Protein AF-X1NDM7-F1 (afdb_monomer)

Sequence (74 aa):
MIDMSPELITVLMLGGLIVTVLSGYPLALPIGAIAVVVGYLAFGSSVAPIVYAQVFAILHNYVLLALPLFIFMG

Structure (mmCIF, N/CA/C/O backbone):
data_AF-X1NDM7-F1
#
_entry.id   AF-X1NDM7-F1
#
loop_
_atom_site.group_PDB
_atom_site.id
_atom_site.type_symbol
_atom_site.label_atom_id
_atom_site.label_alt_id
_atom_site.label_comp_id
_atom_site.label_asym_id
_atom_site.label_entity_id
_atom_site.label_seq_id
_atom_site.pdbx_PDB_ins_code
_atom_site.Cartn_x
_atom_site.Cartn_y
_atom_site.Cartn_z
_atom_site.occupancy
_atom_site.B_iso_or_equiv
_atom_site.auth_seq_id
_atom_site.auth_comp_id
_atom_site.auth_asym_id
_atom_site.auth_atom_id
_atom_site.pdbx_PDB_model_num
ATOM 1 N N . MET A 1 1 ? -11.800 3.628 14.613 1.00 63.00 1 MET A N 1
ATOM 2 C CA . MET A 1 1 ? -10.698 2.747 15.037 1.00 63.00 1 MET A CA 1
ATOM 3 C C . MET A 1 1 ? -11.362 1.499 15.572 1.00 63.00 1 MET A C 1
ATOM 5 O O . MET A 1 1 ? -12.196 1.635 16.459 1.00 63.00 1 MET A O 1
ATOM 9 N N . ILE A 1 2 ? -11.151 0.352 14.932 1.00 77.06 2 ILE A N 1
ATOM 10 C CA . ILE A 1 2 ? -11.701 -0.913 15.426 1.00 77.06 2 ILE A CA 1
ATOM 11 C C . ILE A 1 2 ? -10.625 -1.497 16.332 1.00 77.06 2 ILE A C 1
AT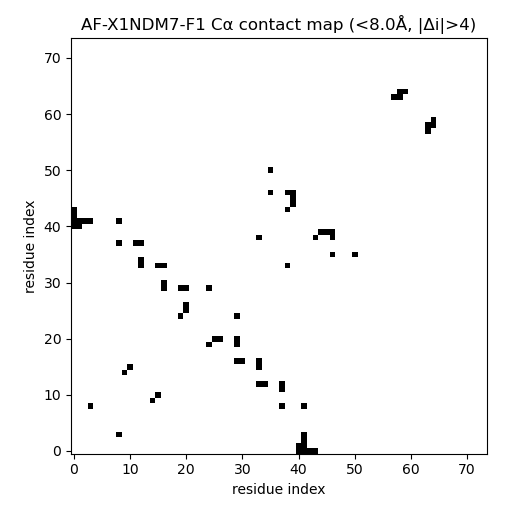OM 13 O O . ILE A 1 2 ? -9.504 -1.698 15.867 1.00 77.06 2 ILE A O 1
ATOM 17 N N . ASP A 1 3 ? -10.942 -1.738 17.603 1.00 80.81 3 ASP A N 1
ATOM 18 C CA . ASP A 1 3 ? -10.044 -2.484 18.485 1.00 80.81 3 ASP A CA 1
ATOM 19 C C . ASP A 1 3 ? -9.984 -3.935 18.000 1.00 80.81 3 ASP A C 1
ATOM 21 O O . ASP A 1 3 ? -10.873 -4.748 18.257 1.00 80.81 3 ASP A O 1
ATOM 25 N N . MET A 1 4 ? -8.951 -4.232 17.214 1.00 86.19 4 MET A N 1
ATOM 26 C CA . MET A 1 4 ? -8.662 -5.556 16.678 1.00 86.19 4 MET A CA 1
ATOM 27 C C . MET A 1 4 ? -7.478 -6.151 17.428 1.00 86.19 4 MET A C 1
ATOM 29 O O . MET A 1 4 ? -6.470 -5.476 17.643 1.00 86.19 4 MET A O 1
ATOM 33 N N . SER A 1 5 ? -7.573 -7.431 17.789 1.00 94.06 5 SER A N 1
ATOM 34 C CA . SER A 1 5 ? -6.437 -8.121 18.390 1.00 94.06 5 SER A CA 1
ATOM 35 C C . SER A 1 5 ? -5.309 -8.312 17.355 1.00 94.06 5 SER A C 1
ATOM 37 O O . SER A 1 5 ? -5.584 -8.435 16.152 1.00 94.06 5 SER A O 1
ATOM 39 N N . PRO A 1 6 ? -4.032 -8.357 17.777 1.00 91.62 6 PRO A N 1
ATOM 40 C CA . PRO A 1 6 ? -2.908 -8.611 16.872 1.00 91.62 6 PRO A CA 1
ATOM 41 C C . PRO A 1 6 ? -3.036 -9.928 16.088 1.00 91.62 6 PRO A C 1
ATOM 43 O O . PRO A 1 6 ? -2.625 -10.020 14.928 1.00 91.62 6 PRO A O 1
ATOM 46 N N . GLU A 1 7 ? -3.651 -10.945 16.690 1.00 95.44 7 GLU A N 1
ATOM 47 C CA . GLU A 1 7 ? -3.923 -12.242 16.064 1.00 95.44 7 GLU A CA 1
ATOM 48 C C . GLU A 1 7 ? -4.923 -12.095 14.911 1.00 95.44 7 GLU A C 1
ATOM 50 O O . GLU A 1 7 ? -4.756 -12.701 13.855 1.00 95.44 7 GLU A O 1
ATOM 55 N N . LEU A 1 8 ? -5.939 -11.241 15.063 1.00 94.38 8 LEU A N 1
ATOM 56 C CA . LEU A 1 8 ? -6.906 -10.996 13.997 1.00 94.38 8 LEU A CA 1
ATOM 57 C C . LEU A 1 8 ? -6.256 -10.263 12.817 1.00 94.38 8 LEU A C 1
ATOM 59 O O . LEU A 1 8 ? -6.468 -10.637 11.664 1.00 94.38 8 LEU A O 1
ATOM 63 N N . ILE A 1 9 ? -5.432 -9.249 13.096 1.00 94.38 9 ILE A N 1
ATOM 64 C CA . ILE A 1 9 ? -4.716 -8.489 12.060 1.00 94.38 9 ILE A CA 1
ATOM 65 C C . ILE A 1 9 ? -3.790 -9.414 11.264 1.00 94.38 9 ILE A C 1
ATOM 67 O O . ILE A 1 9 ? -3.793 -9.384 10.034 1.00 94.38 9 ILE A O 1
ATOM 71 N N . THR A 1 10 ? -3.026 -10.267 11.948 1.00 93.88 10 THR A N 1
ATOM 72 C CA . THR A 1 10 ? -2.108 -11.213 11.296 1.00 93.88 10 THR A CA 1
ATOM 73 C C . THR A 1 10 ? -2.848 -12.225 10.424 1.00 93.88 10 THR A C 1
ATOM 75 O O . THR A 1 10 ? -2.448 -12.437 9.277 1.00 93.88 10 THR A O 1
ATOM 78 N N . VAL A 1 11 ? -3.963 -12.784 10.905 1.00 96.06 11 VAL A N 1
ATOM 79 C CA . VAL A 1 11 ? -4.811 -13.690 10.112 1.00 96.06 11 VAL A CA 1
ATOM 80 C C . VAL A 1 11 ? -5.390 -12.984 8.885 1.00 96.06 11 VAL A C 1
ATOM 82 O O . VAL A 1 11 ? -5.366 -13.553 7.795 1.00 96.06 11 VAL A O 1
ATOM 85 N N . LEU A 1 12 ? -5.861 -11.742 9.015 1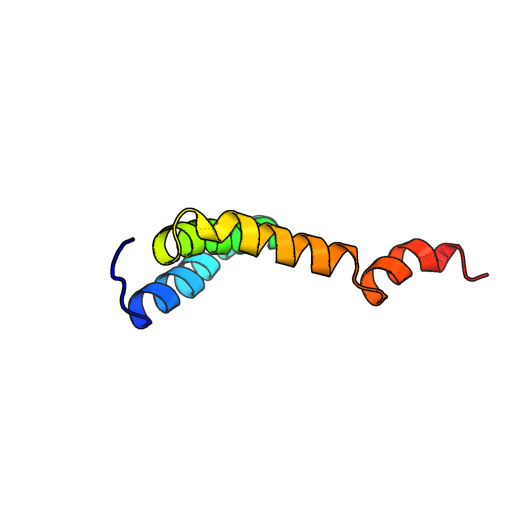.00 95.00 12 LEU A N 1
ATOM 86 C CA . LEU A 1 12 ? -6.395 -10.974 7.886 1.00 95.00 12 LEU A CA 1
ATOM 87 C C . LEU A 1 12 ? -5.323 -10.653 6.840 1.00 95.00 12 LEU A C 1
ATOM 89 O O . LEU A 1 12 ? -5.571 -10.809 5.646 1.00 95.00 12 LEU A O 1
ATOM 93 N N . MET A 1 13 ? -4.132 -10.236 7.270 1.00 94.94 13 MET A N 1
ATOM 94 C CA . MET A 1 13 ? -3.046 -9.892 6.351 1.00 94.94 13 MET A CA 1
ATOM 95 C C . MET A 1 13 ? -2.514 -11.122 5.615 1.00 94.94 13 MET A C 1
ATOM 97 O O . MET A 1 13 ? -2.388 -11.103 4.393 1.00 94.94 13 MET A O 1
ATOM 101 N N . LEU A 1 14 ? -2.232 -12.205 6.341 1.00 95.12 14 LEU A N 1
ATOM 102 C CA . LEU A 1 14 ? -1.627 -13.404 5.767 1.00 95.12 14 LEU A CA 1
ATOM 103 C C . LEU A 1 14 ? -2.661 -14.269 5.035 1.00 95.12 14 LEU A C 1
ATOM 105 O O . LEU A 1 14 ? -2.432 -14.687 3.902 1.00 95.12 14 LEU A O 1
ATOM 109 N N . GLY A 1 15 ? -3.828 -14.483 5.643 1.00 95.88 15 GLY A N 1
ATOM 110 C CA . GLY A 1 15 ? -4.932 -15.224 5.034 1.00 95.88 15 GLY A CA 1
ATOM 111 C C . GLY A 1 15 ? -5.506 -14.503 3.817 1.00 95.88 15 GLY A C 1
ATOM 112 O O . GLY A 1 15 ? -5.690 -15.122 2.770 1.00 95.88 15 GLY A O 1
ATOM 113 N N . GLY A 1 16 ? -5.706 -13.185 3.909 1.00 94.25 16 GLY A N 1
ATOM 114 C CA . GLY A 1 16 ? -6.130 -12.374 2.770 1.00 94.25 16 GLY A CA 1
ATOM 115 C C . GLY A 1 16 ? -5.140 -12.466 1.611 1.00 94.25 16 GLY A C 1
ATOM 116 O O . GLY A 1 16 ? -5.555 -12.633 0.461 1.00 94.25 16 GLY A O 1
ATOM 117 N N . LEU A 1 17 ? -3.835 -12.416 1.904 1.00 94.94 17 LEU A N 1
ATOM 118 C CA . LEU A 1 17 ? -2.794 -12.474 0.877 1.00 94.94 17 LEU A CA 1
ATOM 119 C C . LEU A 1 17 ? -2.833 -13.806 0.143 1.00 94.94 17 LEU A C 1
ATOM 121 O O . LEU A 1 17 ? -2.836 -13.824 -1.081 1.00 94.94 17 LEU A O 1
ATOM 125 N N . ILE A 1 18 ? -2.921 -14.913 0.877 1.00 94.50 18 ILE A N 1
ATOM 126 C CA . ILE A 1 18 ? -2.998 -16.245 0.276 1.00 94.50 18 ILE A CA 1
ATOM 127 C C . ILE A 1 18 ? -4.220 -16.337 -0.644 1.00 94.50 18 ILE A C 1
ATOM 129 O O . ILE A 1 18 ? -4.080 -16.694 -1.810 1.00 94.50 18 ILE A O 1
ATOM 133 N N . VAL A 1 19 ? -5.404 -15.951 -0.163 1.00 94.81 19 VAL A N 1
ATOM 134 C CA . VAL A 1 19 ? -6.649 -16.038 -0.947 1.00 94.81 19 VAL A CA 1
ATOM 135 C C . VAL A 1 19 ? -6.571 -15.207 -2.231 1.00 94.81 19 VAL A C 1
ATOM 137 O O . VAL A 1 19 ? -6.951 -15.671 -3.304 1.00 94.81 19 VAL A O 1
ATOM 140 N N . THR A 1 20 ? -6.056 -13.983 -2.140 1.00 92.94 20 THR A N 1
ATOM 141 C CA . THR A 1 20 ? -5.977 -13.064 -3.285 1.00 92.94 20 THR A CA 1
ATOM 142 C C . THR A 1 20 ? -4.849 -13.413 -4.251 1.00 92.94 20 THR A C 1
ATOM 144 O O . THR A 1 20 ? -5.025 -13.249 -5.453 1.00 92.94 20 THR A O 1
ATOM 147 N N . VAL A 1 21 ? -3.722 -13.949 -3.786 1.00 93.38 21 VAL A N 1
ATOM 148 C CA . VAL A 1 21 ? -2.636 -14.418 -4.664 1.00 93.38 21 VAL A CA 1
ATOM 149 C C . VAL A 1 21 ? -3.061 -15.659 -5.449 1.00 93.38 21 VAL A C 1
ATOM 151 O O . VAL A 1 21 ? -2.773 -15.755 -6.641 1.00 93.38 21 VAL A O 1
ATOM 154 N N . LEU A 1 22 ? -3.816 -16.571 -4.829 1.00 94.75 22 LEU A N 1
ATOM 155 C CA . LEU A 1 22 ? -4.341 -17.762 -5.506 1.00 94.75 22 LEU A CA 1
ATOM 156 C C . LEU A 1 22 ? -5.331 -17.440 -6.638 1.00 94.75 22 LEU A C 1
ATOM 158 O O . LEU A 1 22 ? -5.580 -18.294 -7.484 1.00 94.75 22 LEU A O 1
ATOM 162 N N . SER A 1 23 ? -5.855 -16.211 -6.706 1.00 92.50 23 SER A N 1
ATOM 163 C CA . SER A 1 23 ? -6.677 -15.757 -7.836 1.00 92.50 23 SER A CA 1
ATOM 164 C C . SER A 1 23 ? -5.895 -15.587 -9.150 1.00 92.50 23 SER A C 1
ATOM 166 O O . SER A 1 23 ? -6.508 -15.436 -10.204 1.00 92.50 23 SER A O 1
ATOM 168 N N . GLY A 1 24 ? -4.555 -15.600 -9.109 1.00 90.62 24 GLY A N 1
ATOM 169 C CA . GLY A 1 24 ? -3.695 -15.437 -10.286 1.00 90.62 24 GLY A CA 1
ATOM 170 C C . GLY A 1 24 ? -3.470 -13.986 -10.729 1.00 90.62 24 GLY A C 1
ATOM 171 O O . GLY A 1 24 ? -2.849 -13.756 -11.766 1.00 90.62 24 GLY A O 1
ATOM 172 N N . TYR A 1 25 ? -3.943 -12.997 -9.963 1.00 91.38 25 TYR A N 1
ATOM 173 C CA . TYR A 1 25 ? -3.679 -11.580 -10.237 1.00 91.38 25 TYR A CA 1
ATOM 174 C C . TYR A 1 25 ? -2.205 -11.197 -9.993 1.00 91.38 25 TYR A C 1
ATOM 176 O O . TYR A 1 25 ? -1.547 -11.788 -9.132 1.00 91.38 25 TYR A O 1
ATOM 184 N N . PRO A 1 26 ? -1.676 -10.170 -10.694 1.00 93.56 26 PRO A N 1
ATOM 185 C CA . PRO A 1 26 ? -0.306 -9.698 -10.501 1.00 93.56 26 PRO A CA 1
ATOM 186 C C . PRO A 1 26 ? -0.027 -9.336 -9.042 1.00 93.56 26 PRO A C 1
ATOM 188 O O . PRO A 1 26 ? -0.694 -8.465 -8.489 1.00 93.56 26 PRO A O 1
ATOM 191 N N . LEU A 1 27 ? 0.992 -9.968 -8.452 1.00 91.31 27 LEU A N 1
ATOM 192 C CA . LEU A 1 27 ? 1.290 -9.993 -7.011 1.00 91.31 27 LEU A CA 1
ATOM 193 C C . LEU A 1 27 ? 1.269 -8.617 -6.313 1.00 91.31 27 LEU A C 1
ATOM 195 O O . LEU A 1 27 ? 0.847 -8.508 -5.163 1.00 91.31 27 LEU A O 1
ATOM 199 N N . ALA A 1 28 ? 1.695 -7.562 -7.009 1.00 91.56 28 ALA A N 1
ATOM 200 C CA . ALA A 1 28 ? 1.727 -6.206 -6.467 1.00 91.56 28 ALA A CA 1
ATOM 201 C C . ALA A 1 28 ? 0.337 -5.694 -6.042 1.00 91.56 28 ALA A C 1
ATOM 203 O O . ALA A 1 28 ? 0.227 -4.995 -5.034 1.00 91.56 28 ALA A O 1
ATOM 204 N N . LEU A 1 29 ? -0.721 -6.058 -6.779 1.00 91.56 29 LEU A N 1
ATOM 205 C CA . LEU A 1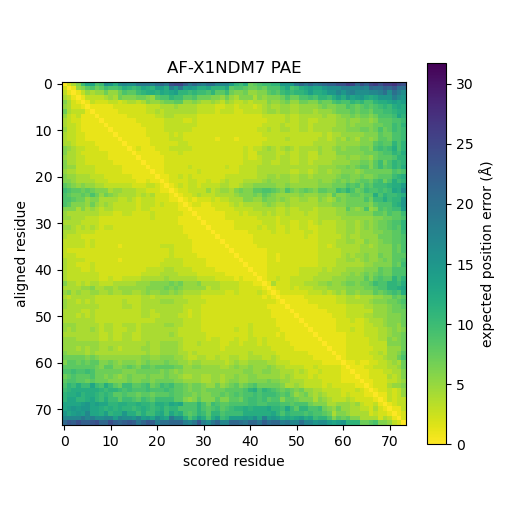 29 ? -2.083 -5.591 -6.512 1.00 91.56 29 LEU A CA 1
ATOM 206 C C . LEU A 1 29 ? -2.687 -6.245 -5.256 1.00 91.56 29 LEU A C 1
ATOM 208 O O . LEU A 1 29 ? -3.105 -5.493 -4.377 1.00 91.56 29 LEU A O 1
ATOM 212 N N . PRO A 1 30 ? -2.688 -7.587 -5.096 1.00 94.06 30 PRO A N 1
ATOM 213 C CA . PRO A 1 30 ? -3.076 -8.247 -3.850 1.00 94.06 30 PRO A CA 1
ATOM 214 C C . PRO A 1 30 ? -2.360 -7.701 -2.613 1.00 94.06 30 PRO A C 1
ATOM 216 O O . PRO A 1 30 ? -3.012 -7.331 -1.637 1.00 94.06 30 PRO A O 1
ATOM 219 N N . ILE A 1 31 ? -1.027 -7.592 -2.667 1.00 93.88 31 ILE A N 1
ATOM 220 C CA . ILE A 1 31 ? -0.220 -7.127 -1.532 1.00 93.88 31 ILE A CA 1
ATOM 221 C C . ILE A 1 31 ? -0.601 -5.694 -1.155 1.00 93.88 31 ILE A C 1
ATOM 223 O O . ILE A 1 31 ? -0.886 -5.417 0.010 1.00 93.88 31 ILE A O 1
ATOM 227 N N . GLY A 1 32 ? -0.636 -4.790 -2.139 1.00 93.50 32 GLY A N 1
ATOM 228 C CA . GLY A 1 32 ? -0.978 -3.390 -1.909 1.00 93.50 32 GLY A CA 1
ATOM 229 C C . GLY A 1 32 ? -2.406 -3.216 -1.396 1.00 93.50 32 GLY A C 1
ATOM 230 O O . GLY A 1 32 ? -2.627 -2.492 -0.427 1.00 93.50 32 GLY A O 1
ATOM 231 N N . ALA A 1 33 ? -3.373 -3.916 -1.993 1.00 94.06 33 ALA A N 1
ATOM 232 C CA . ALA A 1 33 ? -4.775 -3.832 -1.597 1.00 94.06 33 ALA A CA 1
ATOM 233 C C . ALA A 1 33 ? -4.983 -4.284 -0.147 1.00 94.06 33 ALA A C 1
ATOM 235 O O . ALA A 1 33 ? -5.627 -3.579 0.625 1.00 94.06 33 ALA A O 1
ATOM 236 N N . ILE A 1 34 ? -4.400 -5.415 0.255 1.00 95.88 34 ILE A N 1
ATOM 237 C CA . ILE A 1 34 ? -4.548 -5.927 1.624 1.00 95.88 34 ILE A CA 1
ATOM 238 C C . ILE A 1 34 ? -3.843 -5.020 2.626 1.00 95.88 34 ILE A C 1
ATOM 240 O O . ILE A 1 34 ? -4.408 -4.732 3.681 1.00 95.88 34 ILE A O 1
ATOM 244 N N . ALA A 1 35 ? -2.652 -4.520 2.289 1.00 94.31 35 ALA A N 1
ATOM 245 C CA . ALA A 1 35 ? -1.936 -3.563 3.125 1.00 94.31 35 ALA A CA 1
ATOM 246 C C . ALA A 1 35 ? -2.745 -2.282 3.364 1.00 94.31 35 ALA A C 1
ATOM 248 O O . ALA A 1 35 ? -2.831 -1.818 4.500 1.00 94.31 35 ALA A O 1
ATOM 249 N N . VAL A 1 36 ? -3.388 -1.739 2.327 1.00 95.12 36 VAL A N 1
ATOM 250 C CA . VAL A 1 36 ? -4.209 -0.527 2.447 1.00 95.12 36 VAL A CA 1
ATOM 251 C C . VAL A 1 36 ? -5.517 -0.804 3.186 1.00 95.12 36 VAL A C 1
ATOM 253 O O . VAL A 1 36 ? -5.877 -0.032 4.069 1.00 95.12 36 VAL A O 1
ATOM 256 N N . VAL A 1 37 ? -6.220 -1.898 2.876 1.00 94.75 37 VAL A N 1
ATOM 257 C CA . VAL A 1 37 ? -7.505 -2.236 3.513 1.00 94.75 37 VAL A CA 1
ATOM 258 C C . VAL A 1 37 ? -7.314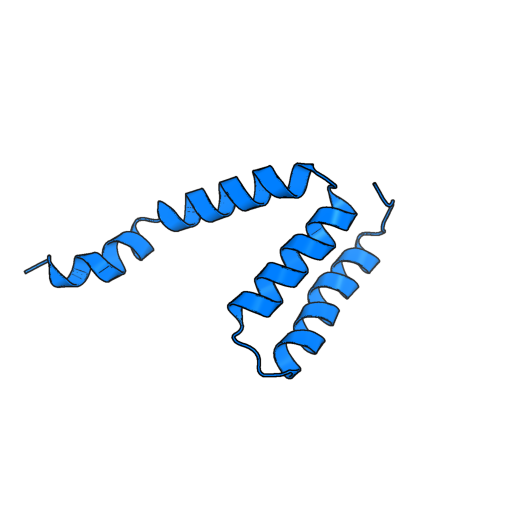 -2.529 4.998 1.00 94.75 37 VAL A C 1
ATOM 260 O O . VAL A 1 37 ? -7.954 -1.894 5.833 1.00 94.75 37 VAL A O 1
ATOM 263 N N . VAL A 1 38 ? -6.407 -3.443 5.353 1.00 94.38 38 VAL A N 1
ATOM 264 C CA . VAL A 1 38 ? -6.156 -3.783 6.762 1.00 94.38 38 VAL A CA 1
ATOM 265 C C . VAL A 1 38 ? -5.495 -2.612 7.489 1.00 94.38 38 VAL A C 1
ATOM 267 O O . VAL A 1 38 ? -5.859 -2.313 8.625 1.00 94.38 38 VAL A O 1
ATOM 270 N N . GLY A 1 39 ? -4.597 -1.883 6.821 1.00 93.25 39 GLY A N 1
ATOM 271 C CA . GLY A 1 39 ? -3.995 -0.667 7.360 1.00 93.25 39 GLY A CA 1
ATOM 272 C C . GLY A 1 39 ? -5.025 0.423 7.663 1.00 93.25 39 GLY A C 1
ATOM 273 O O . GLY A 1 39 ? -4.941 1.059 8.709 1.00 93.25 39 GLY A O 1
ATOM 274 N N . TYR A 1 40 ? -6.039 0.609 6.814 1.00 93.81 40 TYR A N 1
ATOM 275 C CA . TYR A 1 40 ? -7.134 1.544 7.078 1.00 93.81 40 TYR A CA 1
ATOM 276 C C . TYR A 1 40 ? -8.009 1.087 8.251 1.00 93.81 40 TYR A C 1
ATOM 278 O O . TYR A 1 40 ? -8.403 1.901 9.082 1.00 93.81 40 TYR A O 1
ATOM 286 N N . LEU A 1 41 ? -8.289 -0.213 8.366 1.00 92.94 41 LEU A N 1
ATOM 287 C CA . LEU A 1 41 ? -9.071 -0.750 9.485 1.00 92.94 41 LEU A CA 1
ATOM 288 C C . LEU A 1 41 ? -8.339 -0.603 10.830 1.00 92.94 41 LEU A C 1
ATOM 290 O O . LEU A 1 41 ? -8.975 -0.291 11.838 1.00 92.94 41 LEU A O 1
ATOM 294 N N . ALA A 1 42 ? -7.014 -0.782 10.836 1.00 91.56 42 ALA A N 1
ATOM 295 C CA . ALA A 1 42 ? -6.178 -0.677 12.030 1.00 91.56 42 ALA A CA 1
ATOM 296 C C . ALA A 1 42 ? -5.846 0.779 12.408 1.00 91.56 42 ALA A C 1
ATOM 298 O O . ALA A 1 42 ? -5.992 1.170 13.564 1.00 91.56 42 ALA A O 1
ATOM 299 N N . PHE A 1 43 ? -5.427 1.597 11.438 1.00 89.88 43 PHE A N 1
ATOM 300 C CA . PHE A 1 43 ? -4.874 2.939 11.672 1.00 89.88 43 PHE A CA 1
ATOM 301 C C . PHE A 1 43 ? -5.793 4.086 11.219 1.00 89.88 43 PHE A C 1
ATOM 303 O O . PHE A 1 43 ? -5.486 5.255 11.456 1.00 89.88 43 PHE A O 1
ATOM 310 N N . GLY A 1 44 ? -6.923 3.795 10.567 1.00 90.62 44 GLY A N 1
ATOM 311 C CA . GLY A 1 44 ? -7.848 4.805 10.053 1.00 90.62 44 GLY A CA 1
ATOM 312 C C . GLY A 1 44 ? -7.233 5.667 8.949 1.00 90.62 44 GLY A C 1
ATOM 313 O O . GLY A 1 44 ? -6.505 5.187 8.080 1.00 90.62 44 GLY A O 1
ATOM 314 N N . SER A 1 45 ? -7.50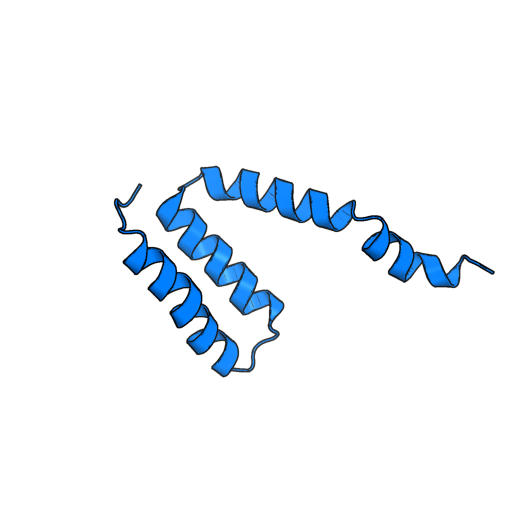7 6.974 8.990 1.00 92.19 45 SER A N 1
ATOM 315 C CA . SER A 1 45 ? -6.989 7.952 8.021 1.00 92.19 45 SER A CA 1
ATOM 316 C C . SER A 1 45 ? -5.462 8.092 8.037 1.00 92.19 45 SER A C 1
ATOM 318 O O . SER A 1 45 ? -4.888 8.531 7.040 1.00 92.19 45 SER A O 1
ATOM 320 N N . SER A 1 46 ? -4.791 7.664 9.110 1.00 92.31 46 SER A N 1
ATOM 321 C CA . SER A 1 46 ? -3.327 7.674 9.218 1.00 92.31 46 SER A CA 1
ATOM 322 C C . SER A 1 46 ? -2.641 6.699 8.256 1.00 92.31 46 SER A C 1
ATOM 324 O O . SER A 1 46 ? -1.441 6.821 8.027 1.00 92.31 46 SER A O 1
ATOM 326 N N . VAL A 1 47 ? -3.371 5.766 7.632 1.00 94.31 47 VAL A N 1
ATOM 327 C CA . VAL A 1 47 ? -2.794 4.868 6.618 1.00 94.31 47 VAL A CA 1
ATOM 328 C C . VAL A 1 47 ? -2.301 5.628 5.380 1.00 94.31 47 VAL A C 1
ATOM 330 O O . VAL A 1 47 ? -1.283 5.261 4.803 1.00 94.31 47 VAL A O 1
ATOM 333 N N . ALA A 1 48 ? -2.975 6.712 4.984 1.00 93.69 48 ALA A N 1
ATOM 334 C CA . ALA A 1 48 ? -2.626 7.473 3.786 1.00 93.69 48 ALA A CA 1
ATOM 335 C C . ALA A 1 48 ? -1.221 8.107 3.862 1.00 93.69 48 ALA A C 1
ATOM 337 O O . ALA A 1 48 ? -0.426 7.872 2.949 1.00 93.69 48 ALA A O 1
ATOM 338 N N . PRO A 1 49 ? -0.853 8.846 4.931 1.00 95.94 49 PRO A N 1
ATOM 339 C CA . PRO A 1 49 ? 0.508 9.360 5.064 1.00 95.94 49 PRO A CA 1
ATOM 340 C C . PRO A 1 49 ? 1.561 8.249 5.216 1.00 95.94 49 PRO A C 1
ATOM 342 O O . PRO A 1 49 ? 2.680 8.427 4.741 1.00 95.94 49 PRO A O 1
ATOM 345 N N . ILE A 1 50 ? 1.218 7.092 5.800 1.00 95.00 50 ILE A N 1
ATOM 346 C CA . ILE A 1 50 ? 2.127 5.932 5.885 1.00 95.00 50 ILE A CA 1
ATOM 347 C C . ILE A 1 50 ? 2.426 5.378 4.488 1.00 95.00 50 ILE A C 1
ATOM 349 O O . ILE A 1 50 ? 3.586 5.199 4.120 1.00 95.00 50 ILE A O 1
ATOM 353 N N . VAL A 1 51 ? 1.385 5.141 3.685 1.00 94.44 51 VAL A N 1
ATOM 354 C CA . VAL A 1 51 ? 1.529 4.653 2.306 1.00 94.44 51 VAL A CA 1
ATOM 355 C C . VAL A 1 51 ? 2.313 5.658 1.465 1.00 94.44 51 VAL A C 1
ATOM 357 O O . VAL A 1 51 ? 3.222 5.263 0.738 1.00 94.44 51 VAL A O 1
ATOM 360 N N . TYR A 1 52 ? 2.019 6.953 1.606 1.00 95.38 52 TYR A N 1
ATOM 361 C CA . TYR A 1 52 ? 2.761 8.014 0.928 1.00 95.38 52 TYR A CA 1
ATOM 362 C C . TYR A 1 52 ? 4.257 7.970 1.257 1.00 95.38 52 TYR A C 1
ATOM 364 O O . TYR A 1 52 ? 5.078 7.941 0.341 1.00 95.38 52 TYR A O 1
ATOM 372 N N . ALA A 1 53 ? 4.615 7.918 2.544 1.00 96.38 53 ALA A N 1
ATOM 373 C CA . ALA A 1 53 ? 6.011 7.861 2.970 1.00 96.38 53 ALA A CA 1
ATOM 374 C C . ALA A 1 53 ? 6.738 6.647 2.374 1.00 96.38 53 ALA A C 1
ATOM 376 O O . ALA A 1 53 ? 7.887 6.757 1.946 1.00 96.38 53 ALA A O 1
ATOM 377 N N . GLN A 1 54 ? 6.047 5.510 2.272 1.00 94.25 54 GLN A N 1
ATOM 378 C CA . GLN A 1 54 ? 6.646 4.283 1.770 1.00 94.25 54 GLN A CA 1
ATOM 379 C C . GLN A 1 54 ? 6.821 4.264 0.255 1.00 94.25 54 GLN A C 1
ATOM 381 O O . GLN A 1 54 ? 7.872 3.854 -0.236 1.00 94.25 54 GLN A O 1
ATOM 386 N N . VAL A 1 55 ? 5.846 4.784 -0.489 1.00 94.31 55 VAL A N 1
ATOM 387 C CA . VAL A 1 55 ? 5.994 5.002 -1.934 1.00 94.31 55 VAL A CA 1
ATOM 388 C C . VAL A 1 55 ? 7.126 5.991 -2.201 1.00 94.31 55 VAL A C 1
ATOM 390 O O . VAL A 1 55 ? 7.982 5.729 -3.043 1.00 94.31 55 VAL A O 1
ATOM 393 N N . PHE A 1 56 ? 7.185 7.090 -1.447 1.00 95.88 56 PHE A N 1
ATOM 394 C CA . PHE A 1 56 ? 8.250 8.080 -1.574 1.00 95.88 56 PHE A CA 1
ATOM 395 C C . PHE A 1 56 ? 9.635 7.463 -1.338 1.00 95.88 56 PHE A C 1
ATOM 397 O O . PHE A 1 56 ? 10.546 7.689 -2.135 1.00 95.88 56 PHE A O 1
ATOM 404 N N . ALA A 1 57 ? 9.786 6.632 -0.302 1.00 95.94 57 ALA A N 1
ATOM 405 C CA . ALA A 1 57 ? 11.035 5.934 -0.007 1.00 95.94 57 ALA A CA 1
ATOM 406 C C . ALA A 1 57 ? 11.462 4.968 -1.128 1.00 95.94 5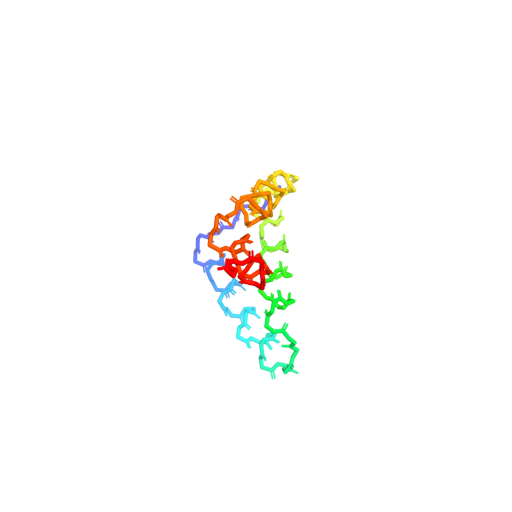7 ALA A C 1
ATOM 408 O O . ALA A 1 57 ? 12.644 4.898 -1.460 1.00 95.94 57 ALA A O 1
ATOM 409 N N . ILE A 1 58 ? 10.513 4.253 -1.742 1.00 93.62 58 ILE A N 1
ATOM 410 C CA . ILE A 1 58 ? 10.784 3.346 -2.870 1.00 93.62 58 ILE A CA 1
ATOM 411 C C . ILE A 1 58 ? 11.251 4.135 -4.097 1.00 93.62 58 ILE A C 1
ATOM 413 O O . ILE A 1 58 ? 12.239 3.760 -4.724 1.00 93.62 58 ILE A O 1
ATOM 417 N N . LEU A 1 59 ? 10.579 5.244 -4.416 1.00 93.75 59 LEU A N 1
ATOM 418 C CA . LEU A 1 59 ? 10.950 6.102 -5.546 1.00 93.75 59 LEU A CA 1
ATOM 419 C C . LEU A 1 59 ? 12.351 6.711 -5.388 1.00 93.75 59 LEU A C 1
ATOM 421 O O . LEU A 1 59 ? 13.035 6.920 -6.383 1.00 93.75 59 LEU A O 1
ATOM 425 N N . HIS A 1 60 ? 12.792 6.959 -4.152 1.00 94.25 60 HIS A N 1
ATOM 426 C CA . HIS A 1 60 ? 14.118 7.507 -3.843 1.00 94.25 60 HIS A CA 1
ATOM 427 C C . HIS A 1 60 ? 15.159 6.430 -3.508 1.00 94.25 60 HIS A C 1
ATOM 429 O O . HIS A 1 60 ? 16.242 6.734 -3.006 1.00 94.25 60 HIS A O 1
ATOM 435 N N . ASN A 1 61 ? 14.860 5.160 -3.773 1.00 95.38 61 ASN A N 1
ATOM 436 C CA . ASN A 1 61 ? 15.805 4.085 -3.530 1.00 95.38 61 ASN A CA 1
ATOM 437 C C . ASN A 1 61 ? 16.899 4.081 -4.611 1.00 95.38 61 ASN A C 1
ATOM 439 O O . ASN A 1 61 ? 16.622 3.802 -5.775 1.00 95.38 61 ASN A O 1
ATOM 443 N N . TYR A 1 62 ? 18.154 4.326 -4.219 1.00 90.81 62 TYR A N 1
ATOM 444 C CA . TYR A 1 62 ? 19.297 4.377 -5.142 1.00 90.81 62 TYR A CA 1
ATOM 445 C C . TYR A 1 62 ? 19.463 3.124 -6.012 1.00 90.81 62 TYR A C 1
ATOM 447 O O . TYR A 1 62 ? 19.830 3.251 -7.175 1.00 90.81 62 TYR A O 1
ATOM 455 N N . VAL A 1 63 ? 19.173 1.927 -5.491 1.00 92.56 63 VAL A N 1
ATOM 456 C CA . VAL A 1 63 ? 19.275 0.675 -6.263 1.00 92.56 63 VAL A CA 1
ATOM 457 C C . VAL A 1 63 ? 18.207 0.632 -7.353 1.00 92.56 63 VAL A C 1
ATOM 459 O O . VAL A 1 63 ? 18.503 0.311 -8.501 1.00 92.56 63 VAL A O 1
ATOM 462 N N . LEU A 1 64 ? 16.969 0.997 -7.012 1.00 91.50 64 LEU A N 1
ATOM 463 C CA . LEU A 1 64 ? 15.867 1.031 -7.976 1.00 91.50 64 LEU A CA 1
ATOM 464 C C . LEU A 1 64 ? 16.027 2.162 -8.994 1.00 91.50 64 LEU A C 1
ATOM 466 O O . LEU A 1 64 ? 15.661 1.975 -10.149 1.00 91.50 64 LEU A O 1
ATOM 470 N N . LEU A 1 65 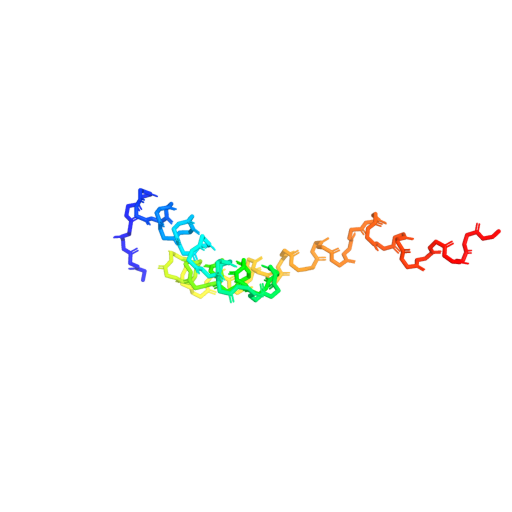? 16.611 3.297 -8.594 1.00 90.50 65 LEU A N 1
ATOM 471 C CA . LEU A 1 65 ? 16.970 4.396 -9.494 1.00 90.50 65 LEU A CA 1
ATOM 472 C C . LEU A 1 65 ? 18.121 4.021 -10.435 1.00 90.50 65 LEU A C 1
ATOM 474 O O . LEU A 1 65 ? 18.112 4.420 -11.596 1.00 90.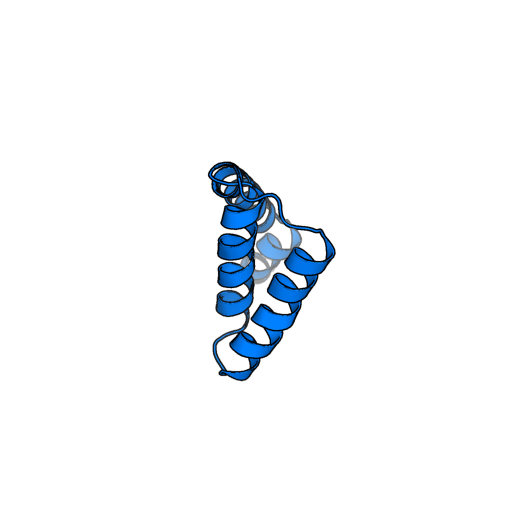50 65 LEU A O 1
ATOM 478 N N . ALA A 1 66 ? 19.091 3.232 -9.970 1.00 91.00 66 ALA A N 1
ATOM 479 C CA . ALA A 1 66 ? 20.185 2.748 -10.807 1.00 91.00 66 ALA A CA 1
ATOM 480 C C . ALA A 1 66 ? 19.708 1.763 -11.889 1.00 91.00 66 ALA A C 1
ATOM 482 O O . ALA A 1 66 ? 20.295 1.710 -12.962 1.00 91.00 66 ALA A O 1
ATOM 483 N N . LEU A 1 67 ? 18.627 1.017 -11.643 1.00 91.88 67 LEU A N 1
ATOM 484 C CA . LEU A 1 67 ? 18.095 -0.009 -12.548 1.00 91.88 67 LEU A CA 1
ATOM 485 C C . LEU A 1 67 ? 17.751 0.526 -13.962 1.00 91.88 67 LEU A C 1
ATOM 487 O O . LEU A 1 67 ? 18.268 -0.026 -14.933 1.00 91.88 67 LEU A O 1
ATOM 491 N N . PRO A 1 68 ? 16.961 1.610 -14.131 1.00 86.81 68 PRO A N 1
ATOM 492 C CA . PRO A 1 68 ? 16.760 2.238 -15.439 1.00 86.81 68 PRO A CA 1
ATOM 493 C C . PRO A 1 68 ? 17.982 3.037 -15.910 1.00 86.81 68 PRO A C 1
ATOM 495 O O . PRO A 1 68 ? 18.216 3.142 -17.113 1.00 86.81 68 PRO A O 1
ATOM 498 N N . LEU A 1 69 ? 18.770 3.598 -14.983 1.00 87.75 69 LEU A N 1
ATOM 499 C CA . LEU A 1 69 ? 19.941 4.407 -15.327 1.00 87.75 69 LEU A CA 1
ATOM 500 C C . LEU A 1 69 ? 21.143 3.574 -15.790 1.00 87.75 69 LEU A C 1
ATOM 502 O O . LEU A 1 69 ? 22.073 4.136 -16.362 1.00 87.75 69 LEU A O 1
ATOM 506 N N . PHE A 1 70 ? 21.102 2.250 -15.615 1.00 87.81 70 PHE A N 1
ATOM 507 C CA . PHE A 1 70 ? 22.144 1.319 -16.046 1.00 87.81 70 PHE A CA 1
ATOM 508 C C . PHE A 1 70 ? 22.475 1.453 -17.540 1.00 87.81 70 PHE A C 1
ATOM 510 O O . PHE A 1 70 ? 23.636 1.361 -17.925 1.00 87.81 70 PHE A O 1
ATOM 517 N N . ILE A 1 71 ? 21.478 1.758 -18.380 1.00 85.62 71 ILE A N 1
ATOM 518 C CA . ILE A 1 71 ? 21.658 1.996 -19.824 1.00 85.62 71 ILE A CA 1
ATOM 519 C C . ILE A 1 71 ? 22.572 3.208 -20.100 1.00 85.62 71 ILE A C 1
ATOM 521 O O . ILE A 1 71 ? 23.214 3.266 -21.146 1.00 85.62 71 ILE A O 1
ATOM 525 N N . PHE A 1 72 ? 22.666 4.162 -19.170 1.00 85.50 72 PHE A N 1
ATOM 526 C CA . PHE A 1 72 ? 23.480 5.374 -19.300 1.00 85.50 72 PHE A CA 1
ATOM 527 C C . PHE A 1 72 ? 24.884 5.257 -18.677 1.00 85.50 72 PHE A C 1
ATOM 529 O O . PHE A 1 72 ? 25.631 6.229 -18.719 1.00 85.50 72 PHE A O 1
ATOM 536 N N . MET A 1 73 ? 25.260 4.107 -18.101 1.00 82.19 73 MET A N 1
ATOM 537 C CA . MET A 1 73 ? 26.553 3.896 -17.417 1.00 82.19 73 MET A CA 1
ATOM 538 C C . MET A 1 73 ? 27.695 3.430 -18.353 1.00 82.19 73 MET A C 1
ATOM 540 O O . MET A 1 73 ? 28.594 2.725 -17.896 1.00 82.19 73 MET A O 1
ATOM 544 N N . GLY A 1 74 ? 27.632 3.771 -19.647 1.00 67.56 74 GLY A N 1
ATOM 545 C CA . GLY A 1 74 ? 28.644 3.415 -20.658 1.00 67.56 74 GLY A CA 1
ATOM 546 C C . GLY A 1 74 ? 30.031 3.999 -20.404 1.00 67.56 74 GLY A C 1
ATOM 547 O O . GLY A 1 74 ? 30.113 5.114 -19.842 1.00 67.56 74 GLY A O 1
#

Organism: NCBI:txid412755

Mean predicted aligned error: 4.81 Å

Solvent-accessible surface area (backbone atoms only — not comparable to full-atom values): 4292 Å² total; per-residue (Å²): 118,56,96,69,55,71,68,56,53,49,48,50,55,54,52,48,40,53,61,44,46,74,70,69,54,65,64,68,53,44,52,51,51,48,52,51,54,53,33,32,50,62,54,35,81,58,32,57,64,52,53,50,53,50,53,53,50,56,73,66,28,66,69,65,53,42,62,76,45,54,83,74,70,120

pLDDT: mean 91.76, std 5.69, range [63.0, 96.38]

Foldseek 3Di:
DDPDDPVRLV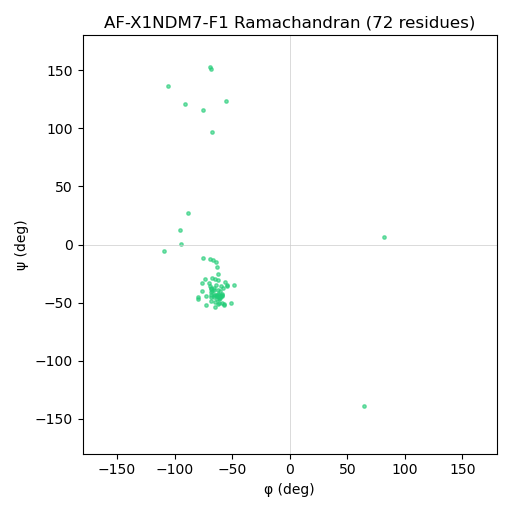CQLVVQLVVVVVVVPDSVCSNVVSQQVSVCVVPNPVSVVVVVVVVVCCVPDPVNVVVVCVVVPD

Radius of gyration: 16.19 Å; Cα contacts (8 Å, |Δi|>4): 39; chains: 1; bounding box: 40×27×39 Å

Nearest PDB structures (foldseek):
  4r71-assembly2_C  TM=7.057E-01  e=3.292E+00  Escherichia coli K-12
  1tfe-assembly1_A-2  TM=6.539E-01  e=7.741E+00  Thermus thermophilus
  5zwa-assembly1_A  TM=6.864E-01  e=8.229E+00  Salmonella enterica

Secondary structure (DSSP, 8-state):
-----HHHHHHHHHHHHHHHHTTT--THHHHHHHHHHHHHHHHGGGHHHHHHHHHHHHHT-HHHHHHHHGGG--